Protein AF-Q75LE8-F1 (afdb_monomer_lite)

Radius of gyration: 22.68 Å; chains: 1; bounding box: 47×48×65 Å

Foldseek 3Di:
DKKWFFDFDAADPPRPDTDTDTFIWDFPDDDPDQKTFTQTDDCPPVVHNRDTDIGGNPPTIDDDDPPPPPPPPPDPDDDDDDDDDDDDDDDDDDDPVVVCVVPVPDD

Secondary structure (DSSP, 8-state):
-EEEEEEEEEEPTTSSSEEEEEEEEEEEEEETTTEEEEEESSS-STT-TT--EEEETTTTEEEPPPP------------------PPPPPS----HHHHHHHS-S--

Organism: Oryza sativa subsp. japonica (NCBI:txid39947)

Structure (mmCIF, N/CA/C/O backbone):
data_AF-Q75LE8-F1
#
_entry.id   AF-Q75LE8-F1
#
loop_
_atom_site.group_PDB
_atom_site.id
_atom_site.type_symbol
_atom_site.label_atom_id
_atom_site.label_alt_id
_atom_site.label_comp_id
_atom_site.label_asym_id
_atom_site.label_entity_id
_atom_site.label_seq_id
_atom_site.pdbx_PDB_ins_code
_atom_site.Cartn_x
_atom_site.Cartn_y
_atom_site.Cartn_z
_atom_site.occupancy
_atom_site.B_iso_or_equiv
_atom_site.auth_seq_id
_atom_site.auth_comp_id
_atom_site.auth_asym_id
_atom_site.auth_atom_id
_atom_site.pdbx_PDB_model_num
ATOM 1 N N . MET A 1 1 ? 3.816 10.648 7.725 1.00 81.44 1 MET A N 1
ATOM 2 C CA . MET A 1 1 ? 3.406 11.664 6.723 1.00 81.44 1 MET A CA 1
ATOM 3 C C . MET A 1 1 ? 2.160 11.178 5.987 1.00 81.44 1 MET A C 1
ATOM 5 O O . MET A 1 1 ? 2.139 10.015 5.605 1.00 81.44 1 MET A O 1
ATOM 9 N N . ALA A 1 2 ? 1.126 12.012 5.819 1.00 88.94 2 ALA A N 1
ATOM 10 C CA . ALA A 1 2 ? -0.119 11.614 5.153 1.00 88.94 2 ALA A CA 1
ATOM 11 C C . ALA A 1 2 ? -0.092 11.945 3.649 1.00 88.94 2 ALA A C 1
ATOM 13 O O . ALA A 1 2 ? 0.304 13.041 3.245 1.00 88.94 2 ALA A O 1
ATOM 14 N N . VAL A 1 3 ? -0.518 10.995 2.823 1.00 90.44 3 VAL A N 1
ATOM 15 C CA . VAL A 1 3 ? -0.575 11.115 1.362 1.00 90.44 3 VAL A CA 1
ATOM 16 C C . VAL A 1 3 ? -1.909 10.587 0.848 1.00 90.44 3 VAL A C 1
ATOM 18 O O . VAL A 1 3 ? -2.562 9.781 1.501 1.00 90.44 3 VAL A O 1
ATOM 21 N N . SER A 1 4 ? -2.333 11.062 -0.312 1.00 92.50 4 SER A N 1
ATOM 22 C CA . SER A 1 4 ? -3.455 10.506 -1.054 1.00 92.50 4 SER A CA 1
ATOM 23 C C . SER A 1 4 ? -2.911 9.777 -2.269 1.00 92.50 4 SER A C 1
ATOM 25 O O . SER A 1 4 ? -2.047 10.319 -2.955 1.00 92.50 4 SER A O 1
ATOM 27 N N . VAL A 1 5 ? -3.380 8.561 -2.516 1.00 92.69 5 VAL A N 1
ATOM 28 C CA . VAL A 1 5 ? -2.796 7.641 -3.488 1.00 92.69 5 VAL A CA 1
ATOM 29 C C . VAL A 1 5 ? -3.813 7.265 -4.556 1.00 92.69 5 VAL A C 1
ATOM 31 O O . VAL A 1 5 ? -4.904 6.772 -4.254 1.00 92.69 5 VAL A O 1
ATOM 34 N N . ARG A 1 6 ? -3.449 7.480 -5.818 1.00 93.75 6 ARG A N 1
ATOM 35 C CA . ARG A 1 6 ? -4.253 7.149 -6.991 1.00 93.75 6 ARG A CA 1
ATOM 36 C C . ARG A 1 6 ? -4.295 5.637 -7.189 1.00 93.75 6 ARG A C 1
ATOM 38 O O . ARG A 1 6 ? -3.369 5.032 -7.709 1.00 93.75 6 ARG A O 1
ATOM 45 N N . THR A 1 7 ? -5.416 5.038 -6.821 1.00 90.69 7 THR A N 1
ATOM 46 C CA . THR A 1 7 ? -5.580 3.589 -6.717 1.00 90.69 7 THR A CA 1
ATOM 47 C C . THR A 1 7 ? -6.659 3.101 -7.671 1.00 90.69 7 THR A C 1
ATOM 49 O O . THR A 1 7 ? -7.773 3.627 -7.700 1.00 90.69 7 THR A O 1
ATOM 52 N N . ARG A 1 8 ? -6.355 2.070 -8.460 1.00 90.62 8 ARG A N 1
ATOM 53 C CA . ARG A 1 8 ? -7.341 1.390 -9.312 1.00 90.62 8 ARG A CA 1
ATOM 54 C C . ARG A 1 8 ? -8.140 0.418 -8.447 1.00 90.62 8 ARG A C 1
ATOM 56 O O . ARG A 1 8 ? -7.573 -0.542 -7.945 1.00 90.62 8 ARG A O 1
ATOM 63 N N . VAL A 1 9 ? -9.441 0.647 -8.298 1.00 88.94 9 VAL A N 1
ATOM 64 C CA . VAL A 1 9 ? -10.280 -0.120 -7.354 1.00 88.94 9 VAL A CA 1
ATOM 65 C C . VAL A 1 9 ? -11.203 -1.138 -8.023 1.00 88.94 9 VAL A C 1
ATOM 67 O O . VAL A 1 9 ? -11.724 -2.021 -7.358 1.00 88.94 9 VAL A O 1
ATOM 70 N N . GLY A 1 10 ? -11.410 -1.049 -9.338 1.00 88.31 10 GLY A N 1
ATOM 71 C CA . GLY A 1 10 ? -12.227 -2.020 -10.067 1.00 88.31 10 GLY A CA 1
ATOM 72 C C . GLY A 1 10 ? -12.579 -1.558 -11.475 1.00 88.31 10 GLY A C 1
ATOM 73 O O . GLY A 1 10 ? -12.175 -0.478 -11.900 1.00 88.31 10 GLY A O 1
ATOM 74 N N . LYS A 1 11 ? -13.341 -2.368 -12.211 1.00 91.44 11 LYS A N 1
ATOM 75 C CA . LYS A 1 11 ? -13.871 -2.008 -13.535 1.00 91.44 11 LYS A CA 1
ATOM 76 C C . LYS A 1 11 ? -15.297 -1.480 -13.394 1.00 91.44 11 LYS A C 1
ATOM 78 O O . LYS A 1 11 ? -16.090 -2.028 -12.635 1.00 91.44 11 LYS A O 1
ATOM 83 N N . LEU A 1 12 ? -15.633 -0.431 -14.137 1.00 89.00 12 LEU A N 1
ATOM 84 C CA . LEU A 1 12 ? -17.008 0.054 -14.2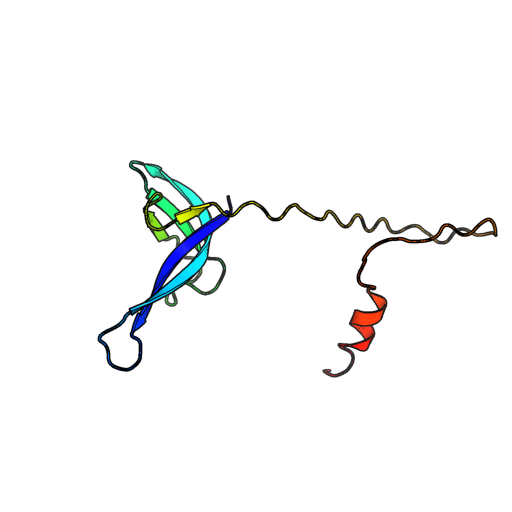42 1.00 89.00 12 LEU A CA 1
ATOM 85 C C . LEU A 1 12 ? -17.849 -0.893 -15.113 1.00 89.00 12 LEU A C 1
ATOM 87 O O . LEU A 1 12 ? -17.315 -1.634 -15.947 1.00 89.00 12 LEU A O 1
ATOM 91 N N . ARG A 1 13 ? -19.178 -0.840 -14.945 1.00 86.50 13 ARG A N 1
ATOM 92 C CA . ARG A 1 13 ? -20.130 -1.633 -15.741 1.00 86.50 13 ARG A CA 1
ATOM 93 C C . ARG A 1 13 ? -19.878 -1.400 -17.236 1.00 86.50 13 ARG A C 1
ATOM 95 O O . ARG A 1 13 ? -19.897 -0.262 -17.696 1.00 86.50 13 ARG A O 1
ATOM 102 N N . GLY A 1 14 ? -19.613 -2.477 -17.975 1.00 82.56 14 GLY A N 1
ATOM 103 C CA . GLY A 1 14 ? -19.233 -2.434 -19.394 1.00 82.56 14 GLY A CA 1
ATOM 104 C C . GLY A 1 14 ? -17.737 -2.623 -19.676 1.00 82.56 14 GLY A C 1
ATOM 105 O O . GLY A 1 14 ? -17.341 -2.598 -20.837 1.00 82.56 14 GLY A O 1
ATOM 106 N N . GLY A 1 15 ? -16.894 -2.811 -18.652 1.00 80.75 15 GLY A N 1
ATOM 107 C CA . GLY A 1 15 ? -15.527 -3.349 -18.764 1.00 80.75 15 GLY A CA 1
ATOM 108 C C . GLY A 1 15 ? -14.476 -2.450 -19.431 1.00 80.75 15 GLY A C 1
ATOM 109 O O . GLY A 1 15 ? -13.285 -2.676 -19.241 1.00 80.75 15 GLY A O 1
ATOM 110 N N . ARG A 1 16 ? -14.888 -1.412 -20.169 1.00 86.56 16 ARG A N 1
ATOM 111 C CA . ARG A 1 16 ? -13.989 -0.506 -20.905 1.00 86.56 16 ARG A CA 1
ATOM 112 C C . ARG A 1 16 ? -13.358 0.589 -20.045 1.00 86.56 16 ARG A C 1
ATOM 114 O O . ARG A 1 16 ? -12.415 1.233 -20.487 1.00 86.56 16 ARG A O 1
ATOM 121 N N . ARG A 1 17 ? -13.890 0.850 -18.849 1.00 89.50 17 ARG A N 1
ATOM 122 C CA . ARG A 1 17 ? -13.417 1.925 -17.964 1.00 89.50 17 ARG A CA 1
ATOM 123 C C . ARG A 1 17 ? -13.024 1.356 -16.605 1.00 89.50 17 ARG A C 1
ATOM 125 O O . ARG A 1 17 ? -13.768 0.563 -16.032 1.00 89.50 17 ARG A O 1
ATOM 132 N N . GLN A 1 18 ? -11.877 1.787 -16.086 1.00 90.31 18 GLN A N 1
ATOM 133 C CA . GLN A 1 18 ? -11.412 1.458 -14.739 1.00 90.31 18 GLN A CA 1
ATOM 134 C C . GLN A 1 18 ? -11.861 2.552 -13.764 1.00 90.31 18 GLN A C 1
ATOM 136 O O . GLN A 1 18 ? -11.691 3.739 -14.040 1.00 90.31 18 GLN A O 1
ATOM 141 N N . LEU A 1 19 ? -12.398 2.157 -12.614 1.00 91.00 19 LEU A N 1
ATOM 142 C CA . LEU A 1 19 ? -12.619 3.046 -11.485 1.00 91.00 19 LEU A CA 1
ATOM 143 C C . LEU A 1 19 ? -11.282 3.299 -10.781 1.00 91.00 19 LEU A C 1
ATOM 145 O O . LEU A 1 19 ? -10.601 2.366 -10.340 1.00 91.00 19 LEU A O 1
ATOM 149 N N . VAL A 1 20 ? -10.912 4.573 -10.695 1.00 91.94 20 VAL A N 1
ATOM 150 C CA . VAL A 1 20 ? -9.702 5.043 -10.021 1.00 91.94 20 VAL A CA 1
ATOM 151 C C . VAL A 1 20 ? -10.119 6.015 -8.931 1.00 91.94 20 VAL A C 1
ATOM 153 O O . VAL A 1 20 ? -10.784 7.007 -9.218 1.00 91.94 20 VAL A O 1
ATOM 156 N N . LEU A 1 21 ? -9.732 5.723 -7.695 1.00 92.19 21 LEU A N 1
ATOM 157 C CA . LEU A 1 21 ? -10.021 6.541 -6.524 1.00 92.19 21 LEU A CA 1
ATOM 158 C C . LEU A 1 21 ? -8.719 7.054 -5.915 1.00 92.19 21 LEU A C 1
ATOM 160 O O . LEU A 1 21 ? -7.668 6.436 -6.050 1.00 92.19 21 LEU A O 1
ATOM 164 N N . TRP A 1 22 ? -8.796 8.186 -5.231 1.00 93.06 22 TRP A N 1
ATOM 165 C CA . TRP A 1 22 ? -7.700 8.712 -4.426 1.00 93.06 22 TRP A CA 1
ATOM 166 C C . TRP A 1 22 ? -7.920 8.284 -2.975 1.00 93.06 22 TRP A C 1
ATOM 168 O O . TRP A 1 22 ? -8.834 8.784 -2.323 1.00 93.06 22 TRP A O 1
ATOM 178 N N . LEU A 1 23 ? -7.131 7.325 -2.489 1.00 92.44 23 LEU A N 1
ATOM 179 C CA . LEU A 1 23 ? -7.259 6.785 -1.134 1.00 92.44 23 LEU A CA 1
ATOM 180 C C . LEU A 1 23 ? -6.245 7.441 -0.204 1.00 92.44 23 LEU A C 1
ATOM 182 O O . LEU A 1 23 ? -5.082 7.616 -0.554 1.00 92.44 23 LEU A O 1
ATOM 186 N N . SER A 1 24 ? -6.666 7.761 1.014 1.00 92.06 24 SER A N 1
ATOM 187 C CA . SER A 1 24 ? -5.740 8.217 2.046 1.00 92.06 24 SER A CA 1
ATOM 188 C C . SER A 1 24 ? -4.793 7.093 2.457 1.00 92.06 24 SER A C 1
ATOM 190 O O . SER A 1 24 ? -5.217 5.966 2.689 1.00 92.06 24 SER A O 1
ATOM 192 N N . ALA A 1 25 ? -3.516 7.415 2.604 1.00 92.38 25 ALA A N 1
ATOM 193 C CA . ALA A 1 25 ? -2.482 6.507 3.062 1.00 92.38 25 ALA A CA 1
ATOM 194 C C . ALA A 1 25 ? -1.444 7.248 3.916 1.00 92.38 25 ALA A C 1
ATOM 196 O O . ALA A 1 25 ? -1.360 8.481 3.936 1.00 92.38 25 ALA A O 1
ATOM 197 N N . VAL A 1 26 ? -0.653 6.485 4.656 1.00 92.00 26 VAL A N 1
ATOM 198 C CA . VAL A 1 26 ? 0.459 6.971 5.467 1.00 92.00 26 VAL A CA 1
ATOM 199 C C . VAL A 1 26 ? 1.746 6.417 4.885 1.00 92.00 26 VAL A C 1
ATOM 201 O O . VAL A 1 26 ? 1.855 5.224 4.633 1.00 92.00 26 VAL A O 1
ATOM 204 N N . VAL A 1 27 ? 2.727 7.286 4.668 1.00 91.69 27 VAL A N 1
ATOM 205 C CA . VAL A 1 27 ? 4.066 6.866 4.244 1.00 91.69 27 VAL A CA 1
ATOM 206 C C . VAL A 1 27 ? 4.746 6.157 5.411 1.00 91.69 27 VAL A C 1
ATOM 208 O O . VAL A 1 27 ? 4.913 6.766 6.470 1.00 91.69 27 VAL A O 1
ATOM 211 N N . VAL A 1 28 ?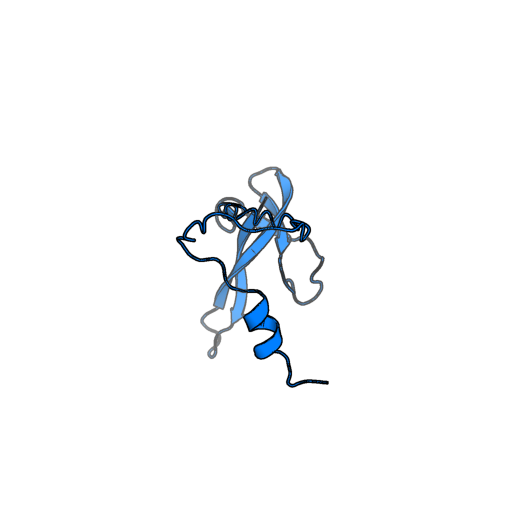 5.126 4.899 5.195 1.00 91.44 28 VAL A N 1
ATOM 212 C CA . VAL A 1 28 ? 5.880 4.067 6.145 1.00 91.44 28 VAL A CA 1
ATOM 213 C C . VAL A 1 28 ? 7.377 4.181 5.871 1.00 91.44 28 VAL A C 1
ATOM 215 O O . VAL A 1 28 ? 8.163 4.304 6.802 1.00 91.44 28 VAL A O 1
ATOM 218 N N . SER A 1 29 ? 7.769 4.192 4.596 1.00 89.94 29 SER A N 1
ATOM 219 C CA . SER A 1 29 ? 9.161 4.368 4.182 1.00 89.94 29 SER A CA 1
ATOM 220 C C . SER A 1 29 ? 9.241 5.109 2.848 1.00 89.94 29 SER A C 1
ATOM 222 O O . SER A 1 29 ? 8.378 4.945 1.981 1.00 89.94 29 SER A O 1
ATOM 224 N N . ALA A 1 30 ? 10.265 5.943 2.688 1.00 85.44 30 ALA A N 1
ATOM 225 C CA . ALA A 1 30 ? 10.644 6.486 1.392 1.00 85.44 30 ALA A CA 1
ATOM 226 C C . ALA A 1 30 ? 11.603 5.483 0.744 1.00 85.44 30 ALA A C 1
ATOM 228 O O . ALA A 1 30 ? 12.677 5.228 1.282 1.00 85.44 30 ALA A O 1
ATOM 229 N N . ALA A 1 31 ? 11.190 4.878 -0.367 1.00 78.44 31 ALA A N 1
ATOM 230 C CA . ALA A 1 31 ? 12.059 3.992 -1.125 1.00 78.44 31 ALA A CA 1
ATOM 231 C C . ALA A 1 31 ? 12.948 4.822 -2.063 1.00 78.44 31 ALA A C 1
ATOM 233 O O . ALA A 1 31 ? 12.613 5.959 -2.412 1.00 78.44 31 ALA A O 1
ATOM 234 N N . GLU A 1 32 ? 14.074 4.251 -2.483 1.00 74.50 32 GLU A N 1
ATOM 235 C CA . GLU A 1 32 ? 14.935 4.891 -3.475 1.00 74.50 32 GLU A CA 1
ATOM 236 C C . GLU A 1 32 ? 14.228 5.017 -4.839 1.00 74.50 32 GLU A C 1
ATOM 238 O O . GLU A 1 32 ? 13.288 4.278 -5.160 1.00 74.50 32 GLU A O 1
ATOM 243 N N . GLU A 1 33 ? 14.673 5.993 -5.632 1.00 81.75 33 GLU A N 1
ATOM 244 C CA . GLU A 1 33 ? 14.243 6.222 -7.019 1.00 81.75 33 GLU A CA 1
ATOM 245 C C . GLU A 1 33 ? 12.766 6.633 -7.211 1.00 81.75 33 GLU A C 1
ATOM 247 O O . GLU A 1 33 ? 12.073 6.174 -8.117 1.00 81.75 33 GLU A O 1
ATOM 252 N N . GLY A 1 34 ? 12.244 7.520 -6.356 1.00 86.62 34 GLY A N 1
ATOM 253 C CA . GLY A 1 34 ? 10.934 8.147 -6.589 1.00 86.62 34 GLY A CA 1
ATOM 254 C C . GLY A 1 34 ? 9.727 7.268 -6.250 1.00 86.62 34 GLY A C 1
ATOM 255 O O . GLY A 1 34 ? 8.622 7.544 -6.718 1.00 86.62 34 GLY A O 1
ATOM 256 N N . TYR A 1 35 ? 9.912 6.255 -5.403 1.00 90.81 35 TYR A N 1
ATOM 257 C CA . TYR A 1 35 ? 8.832 5.430 -4.867 1.00 90.81 35 TYR A CA 1
ATOM 258 C C . TYR A 1 35 ? 8.625 5.680 -3.372 1.00 90.81 35 TYR A C 1
ATOM 260 O O . TYR A 1 35 ? 9.558 5.968 -2.628 1.00 90.81 35 TYR A O 1
ATOM 268 N N . LEU A 1 36 ? 7.389 5.529 -2.905 1.00 91.31 36 LEU A N 1
ATOM 269 C CA . LEU A 1 36 ? 7.077 5.485 -1.479 1.00 91.3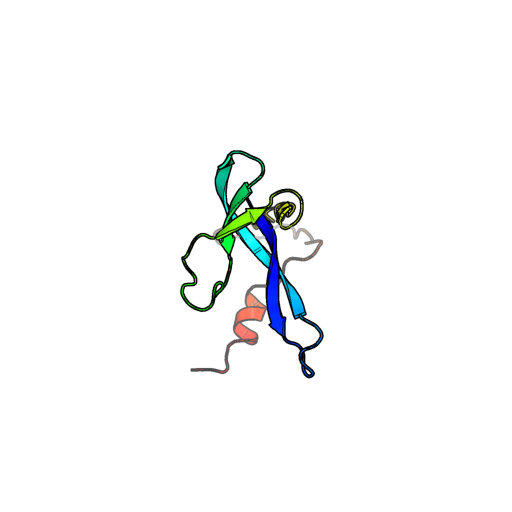1 36 LEU A CA 1
ATOM 270 C C . LEU A 1 36 ? 6.440 4.153 -1.131 1.00 91.31 36 LEU A C 1
ATOM 272 O O . LEU A 1 36 ? 5.623 3.627 -1.880 1.00 91.31 36 LEU A O 1
ATOM 276 N N . THR A 1 37 ? 6.771 3.654 0.047 1.00 92.88 37 THR A N 1
ATOM 277 C CA . THR A 1 37 ? 6.063 2.553 0.681 1.00 92.88 37 THR A CA 1
ATOM 278 C C . THR A 1 37 ? 4.995 3.151 1.583 1.00 92.88 37 THR A C 1
ATOM 280 O O . THR A 1 37 ? 5.298 3.832 2.568 1.00 92.88 37 THR A O 1
ATOM 283 N N . VAL A 1 38 ? 3.735 2.929 1.224 1.00 92.69 38 VAL A N 1
ATOM 284 C CA . VAL A 1 38 ? 2.567 3.489 1.904 1.00 92.69 38 VAL A CA 1
ATOM 285 C C . VAL A 1 38 ? 1.717 2.388 2.522 1.00 92.69 38 VAL A C 1
ATOM 287 O O . VAL A 1 38 ? 1.637 1.277 2.006 1.00 92.69 38 VAL A O 1
ATOM 290 N N . LEU A 1 39 ? 1.056 2.722 3.621 1.00 93.56 39 LEU A N 1
ATOM 291 C CA . LEU A 1 39 ? 0.007 1.927 4.237 1.00 93.56 39 LEU A CA 1
ATOM 292 C C . LEU A 1 39 ? -1.312 2.678 4.072 1.00 93.56 39 LEU A C 1
ATOM 294 O O . LEU A 1 39 ? -1.435 3.820 4.526 1.00 93.56 39 LEU A O 1
ATOM 298 N N . TYR A 1 40 ? -2.283 2.079 3.393 1.00 93.12 40 TYR A N 1
ATOM 299 C CA . TYR A 1 40 ? -3.574 2.723 3.181 1.00 93.12 40 TYR A CA 1
ATOM 300 C C . TYR A 1 40 ? -4.340 2.861 4.496 1.00 93.12 40 TYR A C 1
ATOM 302 O O . TYR A 1 40 ? -4.282 2.013 5.379 1.00 93.12 40 TYR A O 1
ATOM 310 N N . LYS A 1 41 ? -5.085 3.957 4.625 1.00 88.12 41 LYS A N 1
ATOM 311 C CA . LYS A 1 41 ? -6.084 4.100 5.678 1.00 88.12 41 LYS A CA 1
ATOM 312 C C . LYS A 1 41 ? -7.383 3.481 5.180 1.00 88.12 41 LYS A C 1
ATOM 314 O O . LYS A 1 41 ? -8.056 4.063 4.333 1.00 88.12 41 LYS A O 1
ATOM 319 N N . GLY A 1 42 ? -7.718 2.313 5.713 1.00 85.94 42 GLY A N 1
ATOM 320 C CA . GLY A 1 42 ? -8.913 1.549 5.362 1.00 85.94 42 GLY A CA 1
ATOM 321 C C . GLY A 1 42 ? -8.566 0.114 4.980 1.00 85.94 42 GLY A C 1
ATOM 322 O O . GLY A 1 42 ? -7.467 -0.356 5.246 1.00 85.94 42 GLY A O 1
ATOM 323 N N . ASN A 1 43 ? -9.502 -0.567 4.326 1.00 85.75 43 ASN A N 1
ATOM 324 C CA . ASN A 1 43 ? -9.380 -1.986 3.983 1.00 85.75 43 ASN A CA 1
ATOM 325 C C . ASN A 1 43 ? -8.783 -2.191 2.581 1.00 85.75 43 ASN A C 1
ATOM 327 O O . ASN A 1 43 ? -9.357 -2.901 1.758 1.00 85.75 43 ASN A O 1
ATOM 331 N N . PHE A 1 44 ? -7.685 -1.495 2.271 1.00 87.25 44 PHE A N 1
ATOM 332 C CA . PHE A 1 44 ? -7.001 -1.620 0.984 1.00 87.25 44 PHE A CA 1
ATOM 333 C C . PHE A 1 44 ? -5.521 -1.988 1.196 1.00 87.25 44 PHE A C 1
ATOM 335 O O . PHE A 1 44 ? -4.871 -1.341 2.010 1.00 87.25 44 PHE A O 1
ATOM 342 N N . PRO A 1 45 ? -4.951 -2.940 0.436 1.00 87.38 45 PRO A N 1
ATOM 343 C CA . PRO A 1 45 ? -5.618 -3.792 -0.552 1.00 87.38 45 PRO A CA 1
ATOM 344 C C . PRO A 1 45 ? -6.642 -4.752 0.094 1.00 87.38 45 PRO A C 1
ATOM 346 O O . PRO A 1 45 ? -6.492 -5.079 1.267 1.00 87.38 45 PRO A O 1
ATOM 349 N N . PRO A 1 46 ? -7.679 -5.204 -0.642 1.00 86.31 46 PRO A N 1
ATOM 350 C CA . PRO A 1 46 ? -8.751 -6.037 -0.077 1.00 86.31 46 PRO A CA 1
ATOM 351 C C . PRO A 1 46 ? -8.273 -7.358 0.536 1.00 86.31 46 PRO A C 1
ATOM 353 O O . PRO A 1 46 ? -8.881 -7.839 1.485 1.00 86.31 46 PRO A O 1
ATOM 356 N N . GLU A 1 47 ? -7.188 -7.921 -0.002 1.00 89.94 47 GLU A N 1
ATOM 357 C CA . GLU A 1 47 ? -6.606 -9.191 0.453 1.00 89.94 47 GLU A CA 1
ATOM 358 C C . GLU A 1 47 ? -5.941 -9.075 1.832 1.00 89.94 47 GLU A C 1
ATOM 360 O O . GLU A 1 47 ? -5.989 -10.003 2.632 1.00 89.94 47 GLU A O 1
ATOM 365 N N . ASP A 1 48 ? -5.291 -7.939 2.097 1.00 90.19 48 ASP A N 1
ATOM 366 C CA . ASP A 1 48 ? -4.566 -7.682 3.341 1.00 90.19 48 ASP A CA 1
ATOM 367 C C . ASP A 1 48 ? -4.500 -6.166 3.607 1.00 90.19 48 ASP A C 1
ATOM 369 O O . ASP A 1 48 ? -3.640 -5.473 3.050 1.00 90.19 48 ASP A O 1
ATOM 373 N N . PRO A 1 49 ? -5.389 -5.637 4.469 1.00 89.62 49 PRO A N 1
ATOM 374 C CA . PRO A 1 49 ? -5.433 -4.221 4.832 1.00 89.62 49 PRO A CA 1
ATOM 375 C C . PRO A 1 49 ? -4.150 -3.670 5.464 1.00 89.62 49 PRO A C 1
ATOM 377 O O . PRO A 1 49 ? -3.923 -2.461 5.428 1.00 89.62 49 PRO A O 1
ATOM 380 N N . PHE A 1 50 ? -3.321 -4.525 6.070 1.00 89.31 50 PHE A N 1
ATOM 381 C CA . PHE A 1 50 ? -2.099 -4.106 6.763 1.00 89.31 50 PHE A CA 1
ATOM 382 C C . PHE A 1 50 ? -0.857 -4.190 5.876 1.00 89.31 50 PHE A C 1
ATOM 384 O O . PHE A 1 50 ? 0.239 -3.789 6.281 1.00 89.31 50 PHE A O 1
ATOM 391 N N . LYS A 1 51 ? -1.026 -4.664 4.642 1.00 90.69 51 LYS A N 1
ATOM 392 C CA . LYS A 1 51 ? 0.044 -4.752 3.665 1.00 90.69 51 LYS A CA 1
ATOM 393 C C . LYS A 1 51 ? 0.514 -3.368 3.240 1.00 90.69 51 LYS A C 1
ATOM 395 O O . LYS A 1 51 ? -0.266 -2.504 2.835 1.00 90.69 51 LYS A O 1
ATOM 400 N N . THR A 1 52 ? 1.828 -3.182 3.241 1.00 91.88 52 THR A N 1
ATOM 401 C CA . THR A 1 52 ? 2.438 -1.993 2.653 1.00 91.88 52 THR A CA 1
ATOM 402 C C . THR A 1 52 ? 2.508 -2.112 1.130 1.00 91.88 52 THR A C 1
ATOM 404 O O . THR A 1 52 ? 2.770 -3.177 0.568 1.00 91.88 52 THR A O 1
ATOM 407 N N . VAL A 1 53 ? 2.254 -1.002 0.440 1.00 90.44 53 VAL A N 1
ATOM 408 C CA . VAL A 1 53 ? 2.210 -0.934 -1.023 1.00 90.44 53 VAL A CA 1
ATOM 409 C C . VAL A 1 53 ? 3.233 0.078 -1.514 1.00 90.44 53 VAL A C 1
ATOM 411 O O . VAL A 1 53 ? 3.333 1.184 -0.985 1.00 90.44 53 VAL A O 1
ATOM 414 N N . ARG A 1 54 ? 4.002 -0.300 -2.534 1.00 91.88 54 ARG A N 1
ATOM 415 C CA . ARG A 1 54 ? 4.972 0.579 -3.190 1.00 91.88 54 ARG A CA 1
ATOM 416 C C . ARG A 1 54 ? 4.270 1.377 -4.290 1.00 91.88 54 ARG A C 1
ATOM 418 O O . ARG A 1 54 ? 3.653 0.777 -5.163 1.00 91.88 54 ARG A O 1
ATO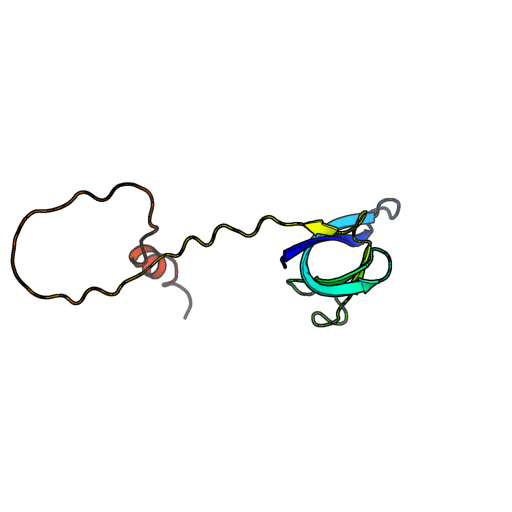M 425 N N . VAL A 1 55 ? 4.360 2.704 -4.233 1.00 91.44 55 VAL A N 1
ATOM 426 C CA . VAL A 1 55 ? 3.645 3.638 -5.123 1.00 91.44 55 VAL A CA 1
ATOM 427 C C . VAL A 1 55 ? 4.593 4.682 -5.693 1.00 91.44 55 VAL A C 1
ATOM 429 O O . VAL A 1 55 ? 5.541 5.095 -5.021 1.00 91.44 55 VAL A O 1
ATOM 432 N N . ALA A 1 56 ? 4.350 5.123 -6.926 1.00 91.56 56 ALA A N 1
ATOM 433 C CA . ALA A 1 56 ? 5.182 6.139 -7.565 1.00 91.56 56 ALA A CA 1
ATOM 434 C C . ALA A 1 56 ? 4.898 7.529 -6.968 1.00 91.56 56 ALA A C 1
ATOM 436 O O . ALA A 1 56 ? 3.782 8.048 -7.036 1.00 91.56 56 ALA A O 1
ATOM 437 N N . ALA A 1 57 ? 5.923 8.173 -6.406 1.00 86.56 57 ALA A N 1
ATOM 438 C CA . ALA A 1 57 ? 5.801 9.435 -5.678 1.00 86.56 57 ALA A CA 1
ATOM 439 C C . ALA A 1 57 ? 5.230 10.579 -6.516 1.00 86.56 57 ALA A C 1
ATOM 441 O O . ALA A 1 57 ? 4.499 11.412 -5.991 1.00 86.56 57 ALA A O 1
ATOM 442 N N . ARG A 1 58 ? 5.599 10.644 -7.799 1.00 85.12 58 ARG A N 1
ATOM 443 C CA . ARG A 1 58 ? 5.240 11.761 -8.684 1.00 85.12 58 ARG A CA 1
ATOM 444 C C . ARG A 1 58 ? 3.874 11.598 -9.342 1.00 85.12 58 ARG A C 1
ATOM 446 O O . ARG A 1 58 ? 3.185 12.592 -9.541 1.00 85.12 58 ARG A O 1
ATOM 453 N N . GLU A 1 59 ? 3.493 10.372 -9.682 1.00 85.00 59 GLU A N 1
ATOM 454 C CA . GLU A 1 59 ? 2.290 10.108 -10.483 1.00 85.00 59 GLU A CA 1
ATOM 455 C C . GLU A 1 59 ? 1.102 9.651 -9.639 1.00 85.00 59 GLU A C 1
ATOM 457 O O . GLU A 1 59 ? -0.052 9.960 -9.951 1.00 85.00 59 GLU A O 1
ATOM 462 N N . GLU A 1 60 ? 1.379 8.915 -8.562 1.00 85.88 60 GLU A N 1
ATOM 463 C CA . GLU A 1 60 ? 0.353 8.222 -7.794 1.00 85.88 60 GLU A CA 1
ATOM 464 C C . GLU A 1 60 ? 0.146 8.827 -6.413 1.00 85.88 60 GLU A C 1
ATOM 466 O O . GLU A 1 60 ? -0.948 8.693 -5.883 1.00 85.88 60 GLU A O 1
ATOM 471 N N . ALA A 1 61 ? 1.127 9.524 -5.831 1.00 86.06 61 ALA A N 1
ATOM 472 C CA . ALA A 1 61 ? 1.016 10.080 -4.484 1.00 86.06 61 ALA A CA 1
ATOM 473 C C . ALA A 1 61 ? 0.906 11.615 -4.480 1.00 86.06 61 ALA A C 1
ATOM 475 O O . ALA A 1 61 ? 1.782 12.333 -4.951 1.00 86.06 61 ALA A O 1
ATOM 476 N N . LYS A 1 62 ? -0.142 12.148 -3.847 1.00 88.00 62 LYS A N 1
ATOM 477 C CA . LYS A 1 62 ? -0.288 13.577 -3.546 1.00 88.00 62 LYS A CA 1
ATOM 478 C C . LYS A 1 62 ? -0.108 13.802 -2.051 1.00 88.00 62 LYS A C 1
ATOM 480 O O . LYS A 1 62 ? -0.805 13.191 -1.242 1.00 88.00 62 LYS A O 1
ATOM 485 N N . ARG A 1 63 ? 0.797 14.699 -1.655 1.00 82.56 63 ARG A N 1
ATOM 486 C CA . ARG A 1 63 ? 0.942 15.090 -0.244 1.00 82.56 63 ARG A CA 1
ATOM 487 C C . ARG A 1 63 ? -0.371 15.702 0.241 1.00 82.56 63 ARG A C 1
ATOM 489 O O . ARG A 1 63 ? -0.881 16.631 -0.383 1.00 82.56 63 ARG A O 1
ATOM 496 N N . MET A 1 64 ? -0.919 15.179 1.334 1.00 76.44 64 MET A N 1
ATOM 497 C CA . MET A 1 64 ? -2.047 15.825 1.996 1.00 76.44 64 MET A CA 1
ATOM 498 C C . MET A 1 64 ? -1.471 16.835 2.980 1.00 76.44 64 MET A C 1
ATOM 500 O O . MET A 1 64 ? -0.602 16.482 3.781 1.00 76.44 64 MET A O 1
ATOM 504 N N . ALA A 1 65 ? -1.927 18.087 2.911 1.00 69.00 65 ALA A N 1
ATOM 505 C CA . ALA A 1 65 ? -1.678 19.021 3.998 1.00 69.00 65 ALA A CA 1
ATOM 506 C C . ALA A 1 65 ? -2.211 18.366 5.277 1.00 69.00 65 ALA A C 1
ATOM 508 O O . ALA A 1 65 ? -3.325 17.832 5.278 1.00 69.00 65 ALA A O 1
ATOM 509 N N . ALA A 1 66 ? -1.389 18.322 6.326 1.00 60.41 66 ALA A N 1
ATOM 510 C CA . ALA A 1 66 ? -1.852 17.820 7.608 1.00 60.41 66 ALA A CA 1
ATOM 511 C C . ALA A 1 66 ? -3.112 18.614 7.985 1.00 60.41 66 ALA A C 1
ATOM 513 O O . ALA A 1 66 ? -3.107 19.839 7.817 1.00 60.41 66 ALA A O 1
ATOM 514 N N . PRO A 1 67 ? -4.192 17.963 8.455 1.00 53.72 67 PRO A N 1
ATOM 515 C CA . PRO A 1 67 ? -5.261 18.723 9.072 1.00 53.72 67 PRO A CA 1
ATOM 516 C C . PRO A 1 67 ? -4.598 19.510 10.198 1.00 53.72 67 PRO A C 1
ATOM 518 O O . PRO A 1 67 ? -3.920 18.913 11.039 1.00 53.72 67 PRO A O 1
ATOM 521 N N . ALA A 1 68 ? -4.708 20.841 10.159 1.00 48.91 68 ALA A N 1
ATOM 522 C CA . ALA A 1 68 ? -4.324 21.666 11.289 1.00 48.91 68 ALA A CA 1
ATOM 523 C C . ALA A 1 68 ? -5.030 21.048 12.492 1.00 48.91 68 ALA A C 1
ATOM 525 O O . ALA A 1 68 ? -6.260 20.960 12.503 1.00 48.91 68 ALA A O 1
ATOM 526 N N . ALA A 1 69 ? -4.253 20.490 13.420 1.00 49.00 69 ALA A N 1
ATOM 527 C CA . ALA A 1 69 ? -4.806 19.905 14.618 1.00 49.00 69 ALA A CA 1
ATOM 528 C C . ALA A 1 69 ? -5.558 21.037 15.315 1.00 49.00 69 ALA A C 1
ATOM 530 O O . ALA A 1 69 ? -4.946 21.936 15.887 1.00 49.00 69 ALA A O 1
ATOM 531 N N . ALA A 1 70 ? -6.885 21.031 15.214 1.00 43.97 70 ALA A N 1
ATOM 532 C CA . ALA A 1 70 ? -7.717 21.768 16.135 1.00 43.97 70 ALA A CA 1
ATOM 533 C C . ALA A 1 70 ? -7.514 21.061 17.474 1.00 43.97 70 ALA A C 1
ATOM 535 O O . ALA A 1 70 ? -8.191 20.083 17.787 1.00 43.97 70 ALA A O 1
ATOM 536 N N . ILE A 1 71 ? -6.479 21.480 18.202 1.00 47.25 71 ILE A N 1
ATOM 537 C CA . ILE A 1 71 ? -6.253 21.084 19.582 1.00 47.25 71 ILE A CA 1
ATOM 538 C C . ILE A 1 71 ? -7.445 21.665 20.340 1.00 47.25 71 ILE A C 1
ATOM 540 O O . ILE A 1 71 ? -7.460 22.835 20.709 1.00 47.25 71 ILE A O 1
ATOM 544 N N . ALA A 1 72 ? -8.499 20.866 20.486 1.00 47.62 72 ALA A N 1
ATOM 545 C CA . ALA A 1 72 ? -9.561 21.141 21.430 1.00 47.62 72 ALA A CA 1
ATOM 546 C C . ALA A 1 72 ? -8.991 20.820 22.813 1.00 47.62 72 ALA A C 1
ATOM 548 O O . ALA A 1 72 ? -9.06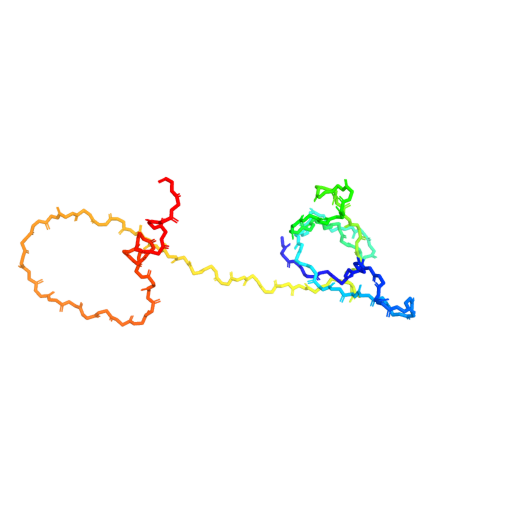8 19.689 23.288 1.00 47.62 72 ALA A O 1
ATOM 549 N N . THR A 1 73 ? -8.344 21.805 23.433 1.00 46.31 73 THR A N 1
ATOM 550 C CA . THR A 1 73 ? -7.959 21.763 24.843 1.00 46.31 73 THR A CA 1
ATOM 551 C C . THR A 1 73 ? -9.244 21.788 25.668 1.00 46.31 73 THR A C 1
ATOM 553 O O . THR A 1 73 ? -9.736 22.837 26.069 1.00 46.31 73 THR A O 1
ATOM 556 N N . SER A 1 74 ? -9.846 20.623 25.890 1.00 51.28 74 SER A N 1
ATOM 557 C CA . SER A 1 74 ? -10.860 20.436 26.922 1.00 51.28 74 SER A CA 1
ATOM 558 C C . SER A 1 74 ? -10.145 20.335 28.267 1.00 51.28 74 SER A C 1
ATOM 560 O O . SER A 1 74 ? -9.928 19.246 28.792 1.00 51.28 74 SER A O 1
ATOM 562 N N . THR A 1 75 ? -9.721 21.479 28.804 1.00 48.56 75 THR A N 1
ATOM 563 C CA . THR A 1 75 ? -9.364 21.604 30.216 1.00 48.56 75 THR A CA 1
ATOM 564 C C . THR A 1 75 ? -10.648 21.502 31.031 1.00 48.56 75 THR A C 1
ATOM 566 O O . THR A 1 75 ? -11.473 22.411 31.076 1.00 48.56 75 THR A O 1
ATOM 569 N N . THR A 1 76 ? -10.830 20.346 31.657 1.00 41.62 76 THR A N 1
ATOM 570 C CA . THR A 1 76 ? -11.752 20.110 32.767 1.00 41.62 76 THR A CA 1
ATOM 571 C C . THR A 1 76 ? -11.465 21.103 33.894 1.00 41.62 76 THR A C 1
ATOM 573 O O . THR A 1 76 ? -10.574 20.880 34.711 1.00 41.62 76 THR A O 1
ATOM 576 N N . ALA A 1 77 ? -12.200 22.215 33.923 1.00 42.84 77 ALA A N 1
ATOM 577 C CA . ALA A 1 77 ? -12.237 23.125 35.060 1.00 42.84 77 ALA A CA 1
ATOM 578 C C . ALA A 1 77 ? -13.231 22.589 36.105 1.00 42.84 77 ALA A C 1
ATOM 580 O O . ALA A 1 77 ? -14.408 22.376 35.812 1.00 42.84 77 ALA A O 1
ATOM 581 N N . LEU A 1 78 ? -12.713 22.337 37.308 1.00 49.56 78 LEU A N 1
ATOM 582 C CA . LEU A 1 78 ? -13.442 21.981 38.525 1.00 49.56 78 LEU A CA 1
ATOM 583 C C . LEU A 1 78 ? -14.544 23.017 38.839 1.00 49.56 78 LEU A C 1
ATOM 585 O O . LEU A 1 78 ? -14.297 24.211 38.655 1.00 49.56 78 LEU A O 1
ATOM 589 N N . PRO A 1 79 ? -15.712 22.633 39.393 1.00 37.16 79 PRO A N 1
ATOM 590 C CA . PRO A 1 79 ? -16.650 23.610 39.921 1.00 37.16 79 PRO A CA 1
ATOM 591 C C . PRO A 1 79 ? -16.171 24.032 41.316 1.00 37.16 79 PRO A C 1
ATOM 593 O O . PRO A 1 79 ? -16.233 23.257 42.266 1.00 37.16 79 PRO A O 1
ATOM 596 N N . SER A 1 80 ? -15.670 25.260 41.434 1.00 40.50 80 SER A N 1
ATOM 597 C CA . SER A 1 80 ? -15.423 25.925 42.716 1.00 40.50 80 SER A CA 1
ATOM 598 C C . SER A 1 80 ? -16.222 27.226 42.738 1.00 40.50 80 SER A C 1
ATOM 600 O O . SER A 1 80 ? -16.370 27.881 41.709 1.00 40.50 80 SER A O 1
ATOM 602 N N . GLY A 1 81 ? -16.837 27.511 43.881 1.00 38.56 81 GLY A N 1
ATOM 603 C CA . GLY A 1 81 ? -18.020 28.356 44.007 1.00 38.56 81 GLY A CA 1
ATOM 604 C C . GLY A 1 81 ? -17.842 29.853 43.732 1.00 38.56 81 GLY A C 1
ATOM 605 O O . GLY A 1 81 ? -16.741 30.391 43.719 1.00 38.56 81 GLY A O 1
ATOM 606 N N . ASN A 1 82 ? -19.009 30.496 43.652 1.00 44.91 82 ASN A N 1
ATOM 607 C CA . ASN A 1 82 ? -19.299 31.916 43.881 1.00 44.91 82 ASN A CA 1
ATOM 608 C C . ASN A 1 82 ? -19.123 32.911 42.714 1.00 44.91 82 ASN A C 1
ATOM 610 O O . ASN A 1 82 ? -18.033 33.356 42.383 1.00 44.91 82 ASN A O 1
ATOM 614 N N . ASN A 1 83 ? -20.285 33.310 42.175 1.00 40.94 83 ASN A N 1
ATOM 615 C CA . ASN A 1 83 ? -20.676 34.626 41.651 1.00 40.94 83 ASN A CA 1
ATOM 616 C C . ASN A 1 83 ? -19.566 35.639 41.311 1.00 40.94 83 ASN A C 1
ATOM 618 O O . ASN A 1 83 ? -19.114 36.352 42.201 1.00 40.94 83 ASN A O 1
ATOM 622 N N . ALA A 1 84 ? -19.290 35.842 40.017 1.00 43.69 84 ALA A N 1
ATOM 623 C CA . ALA A 1 84 ? -19.101 37.173 39.417 1.00 43.69 84 ALA A CA 1
ATOM 624 C C . ALA A 1 84 ? -18.911 37.085 37.887 1.00 43.69 84 ALA A C 1
ATOM 626 O O . ALA A 1 84 ? -18.099 36.306 37.406 1.00 43.69 84 ALA A O 1
ATOM 627 N N . ALA A 1 85 ? -19.634 37.945 37.159 1.00 40.16 85 ALA A N 1
ATOM 628 C CA . ALA A 1 85 ? -19.392 38.412 35.784 1.00 40.16 85 ALA A CA 1
ATOM 629 C C . ALA A 1 85 ? -19.297 37.364 34.645 1.00 40.16 85 ALA A C 1
ATOM 631 O O . ALA A 1 85 ? -18.282 36.712 34.429 1.00 40.16 85 ALA A O 1
ATOM 632 N N . ALA A 1 86 ? -20.354 37.283 33.831 1.00 43.62 86 ALA A N 1
ATOM 633 C CA . ALA A 1 86 ? -20.438 36.417 32.653 1.00 43.62 86 ALA A CA 1
ATOM 634 C C . ALA A 1 86 ? -19.580 36.920 31.464 1.00 43.62 86 ALA A C 1
ATOM 636 O O . ALA A 1 86 ? -19.819 38.033 30.987 1.00 43.62 86 ALA A O 1
ATOM 637 N N . PRO A 1 87 ? -18.665 36.106 30.894 1.00 54.28 87 PRO A N 1
ATOM 638 C CA . PRO A 1 87 ? -18.058 36.360 29.591 1.00 54.28 87 PRO A CA 1
ATOM 639 C C . PRO A 1 87 ? -18.784 35.591 28.469 1.00 54.28 87 PRO A C 1
ATOM 641 O O . PRO A 1 87 ? -19.146 34.422 28.595 1.00 54.28 87 PRO A O 1
ATOM 644 N N . ARG A 1 88 ? -18.994 36.282 27.346 1.00 48.09 88 ARG A N 1
ATOM 645 C CA . ARG A 1 88 ? -19.740 35.868 26.143 1.00 48.09 88 ARG A CA 1
ATOM 646 C C . ARG A 1 88 ? -18.921 34.885 25.275 1.00 48.09 88 ARG A C 1
ATOM 648 O O . ARG A 1 88 ? -17.837 35.276 24.852 1.00 48.09 88 ARG A O 1
ATOM 655 N N . PRO A 1 89 ? -19.405 33.676 24.919 1.00 54.84 89 PRO A N 1
ATOM 656 C CA . PRO A 1 89 ? -18.660 32.777 24.037 1.00 54.84 89 PRO A CA 1
ATOM 657 C C . PRO A 1 89 ? -18.976 33.046 22.557 1.00 54.84 89 PRO A C 1
ATOM 659 O O . PRO A 1 89 ? -20.126 32.940 22.128 1.00 54.84 89 PRO A O 1
ATOM 662 N N . THR A 1 90 ? -17.953 33.372 21.766 1.00 54.47 90 THR A N 1
ATOM 663 C CA . THR A 1 90 ? -18.013 33.489 20.302 1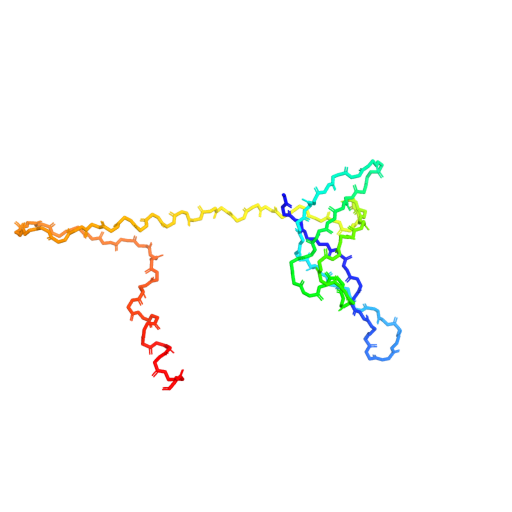.00 54.47 90 THR A CA 1
ATOM 664 C C . THR A 1 90 ? -17.374 32.269 19.623 1.00 54.47 90 THR A C 1
ATOM 666 O O . THR A 1 90 ? -16.303 31.810 20.002 1.00 54.47 90 THR A O 1
ATOM 669 N N . THR A 1 91 ? -18.052 31.786 18.577 1.00 54.53 91 THR A N 1
ATOM 670 C CA . THR A 1 91 ? -17.532 30.961 17.467 1.00 54.53 91 THR A CA 1
ATOM 671 C C . THR A 1 91 ? -17.239 29.467 17.730 1.00 54.53 91 THR A C 1
ATOM 673 O O . THR A 1 91 ? -16.116 29.039 17.963 1.00 54.53 91 THR A O 1
ATOM 676 N N . ALA A 1 92 ? -18.301 28.671 17.527 1.00 45.50 92 ALA A N 1
ATOM 677 C CA . ALA A 1 92 ? -18.331 27.307 16.970 1.00 45.50 92 ALA A CA 1
ATOM 678 C C . ALA A 1 92 ? -17.590 26.162 17.704 1.00 45.50 92 ALA A C 1
ATOM 680 O O . ALA A 1 92 ? -16.728 25.495 17.135 1.00 45.50 92 ALA A O 1
ATOM 681 N N . GLY A 1 93 ? -18.036 25.830 18.921 1.00 46.25 93 GLY A N 1
ATOM 682 C CA . GLY A 1 93 ? -17.781 24.538 19.575 1.00 46.25 93 GLY A CA 1
ATOM 683 C C . GLY A 1 93 ? -19.054 23.684 19.625 1.00 46.25 93 GLY A C 1
ATOM 684 O O . GLY A 1 93 ? -20.049 24.094 20.218 1.00 46.25 93 GLY A O 1
ATOM 685 N N . LYS A 1 94 ? -19.055 22.504 18.990 1.00 57.84 94 LYS A N 1
ATOM 686 C CA . LYS A 1 94 ? -20.181 21.550 19.028 1.00 57.84 94 LYS A CA 1
ATOM 687 C C . LYS A 1 94 ? -20.321 20.993 20.450 1.00 57.84 94 LYS A C 1
ATOM 689 O O . LYS A 1 94 ? -19.404 20.355 20.957 1.00 57.84 94 LYS A O 1
ATOM 694 N N . SER A 1 95 ? -21.451 21.250 21.100 1.00 51.84 95 SER A N 1
ATOM 695 C CA . SER A 1 95 ? -21.713 20.850 22.482 1.00 51.84 95 SER A CA 1
ATOM 696 C C . SER A 1 95 ? -21.870 19.329 22.623 1.00 51.84 95 SER A C 1
ATOM 698 O O . SER A 1 95 ? -22.727 18.702 22.003 1.00 51.84 95 SER A O 1
ATOM 700 N N . VAL A 1 96 ? -21.064 18.731 23.507 1.00 57.28 96 VAL A N 1
ATOM 701 C CA . VAL A 1 96 ? -21.093 17.295 23.858 1.00 57.28 96 VAL A CA 1
ATOM 702 C C . VAL A 1 96 ? -22.449 16.872 24.450 1.00 57.28 96 VAL A C 1
ATOM 704 O O . VAL A 1 96 ? -22.867 15.725 24.299 1.00 57.28 96 VAL A O 1
ATOM 707 N N . ALA A 1 97 ? -23.198 17.816 25.030 1.00 56.47 97 ALA A N 1
ATOM 708 C CA . ALA A 1 97 ? -24.568 17.601 25.495 1.00 56.47 97 ALA A CA 1
ATOM 709 C C . ALA A 1 97 ? -25.542 17.191 24.368 1.00 56.47 97 ALA A C 1
ATOM 711 O O . ALA A 1 97 ? -26.530 16.512 24.638 1.00 56.47 97 ALA A O 1
ATOM 712 N N . VAL A 1 98 ? -25.256 17.535 23.104 1.00 56.81 98 VAL A N 1
ATOM 713 C CA . VAL A 1 98 ? -26.069 17.106 21.953 1.00 56.81 98 VAL A CA 1
ATOM 714 C C . VAL A 1 98 ? -25.753 15.661 21.556 1.00 56.81 98 VAL A C 1
ATOM 716 O O . VAL A 1 98 ? -26.667 14.941 21.166 1.00 56.81 98 VAL A O 1
ATOM 719 N N . LEU A 1 99 ? -24.515 15.175 21.738 1.00 54.88 99 LEU A N 1
ATOM 720 C CA . LEU A 1 99 ? -24.164 13.788 21.392 1.00 54.88 99 LEU A CA 1
ATOM 721 C C . LEU A 1 99 ? -24.943 12.761 22.227 1.00 54.88 99 LEU A C 1
ATOM 723 O O . LEU A 1 99 ? -25.402 11.766 21.675 1.00 54.88 99 LEU A O 1
ATOM 727 N N . LYS A 1 100 ? -25.193 13.019 23.519 1.00 55.94 100 LYS A N 1
ATOM 728 C CA . LYS A 1 100 ? -26.041 12.122 24.328 1.00 55.94 100 LYS A CA 1
ATOM 729 C C . LYS A 1 100 ? -27.513 12.130 23.903 1.00 55.94 100 LYS A C 1
ATOM 731 O O . LYS A 1 100 ? -28.201 11.146 24.133 1.00 55.94 100 LYS A O 1
ATOM 736 N N . ARG A 1 101 ? -27.995 13.187 23.242 1.00 58.50 101 ARG A N 1
ATOM 737 C CA . ARG A 1 101 ? -29.376 13.260 22.732 1.00 58.50 101 ARG A CA 1
ATOM 738 C C . ARG A 1 101 ? -29.551 12.582 21.366 1.00 58.50 101 ARG A C 1
ATOM 740 O O . ARG A 1 101 ? -30.668 12.226 21.028 1.00 58.50 101 ARG A O 1
ATOM 747 N N . VAL A 1 102 ? -28.465 12.399 20.609 1.00 60.97 102 VAL A N 1
ATOM 748 C CA . VAL A 1 102 ? -28.471 11.801 19.257 1.00 60.97 102 VAL A CA 1
ATOM 749 C C . VAL A 1 102 ? -28.211 10.286 19.277 1.00 60.97 102 VAL A C 1
ATOM 751 O O . VAL A 1 102 ? -28.655 9.595 18.371 1.00 60.97 102 VAL A O 1
ATOM 754 N N . PHE A 1 103 ? -27.545 9.750 20.308 1.00 56.59 103 PHE A N 1
ATOM 755 C CA . PHE A 1 103 ? -27.199 8.319 20.413 1.00 56.59 103 PHE A CA 1
ATOM 756 C C . PHE A 1 103 ? -27.971 7.546 21.501 1.00 56.59 103 PHE A C 1
ATOM 758 O O . PHE A 1 103 ? -27.550 6.463 21.891 1.00 56.59 103 PHE A O 1
ATOM 765 N N . SER A 1 104 ? -29.090 8.072 22.007 1.00 51.16 104 SER A N 1
ATOM 766 C CA . SER A 1 104 ? -29.887 7.402 23.058 1.00 51.16 104 SER A CA 1
ATOM 767 C C . SER A 1 104 ? -30.939 6.411 22.525 1.00 51.16 104 SER A C 1
ATOM 769 O O . SER A 1 104 ? -31.944 6.180 23.186 1.00 51.16 104 SER A O 1
ATOM 771 N N . GLU A 1 105 ? -30.731 5.810 21.353 1.00 45.72 105 GLU A N 1
ATOM 772 C CA . GLU A 1 105 ? -31.679 4.851 20.763 1.00 45.72 105 GLU A CA 1
ATOM 773 C C . GLU A 1 105 ? -30.930 3.706 20.056 1.00 45.72 105 GLU A C 1
ATOM 775 O O . GLU A 1 105 ? -30.927 3.615 18.836 1.00 45.72 105 GLU A O 1
ATOM 780 N N . ALA A 1 106 ? -30.192 2.894 20.822 1.00 39.31 106 ALA A N 1
ATOM 781 C CA . ALA A 1 106 ? -29.694 1.569 20.421 1.00 39.31 106 ALA A CA 1
ATOM 782 C C . ALA A 1 106 ? -28.897 0.939 21.578 1.00 39.31 106 ALA A C 1
ATOM 784 O O . ALA A 1 106 ? -27.676 1.007 21.553 1.00 39.31 106 ALA A O 1
ATOM 785 N N . PHE A 1 107 ? -29.571 0.401 22.600 1.00 43.19 107 PHE A N 1
ATOM 786 C CA . PHE A 1 107 ? -29.162 -0.739 23.443 1.00 43.19 107 PHE A CA 1
ATOM 787 C C . PHE A 1 107 ? -30.344 -1.130 24.331 1.00 43.19 107 PHE A C 1
ATOM 789 O O . PHE A 1 107 ? -30.963 -0.205 24.906 1.00 43.19 107 PHE A O 1
#

pLDDT: mean 72.93, std 19.88, range [37.16, 93.75]

InterPro domains:
  IPR021470 Protein of unknown function DUF3123 [PF11321] (2-58)

Sequence (107 aa):
MAVSVRTRVGKLRGGRRQLVLWLSAVVVSAAEEGYLTVLYKGNFPPEDPFKTVRVAAREEAKRMAAPAAAIATSTTALPSGNNAAAPRPTTAGKSVAVLKRVFSEAF